Protein AF-A0A9X9A0H8-F1 (afdb_monomer)

Sequence (111 aa):
NGEGKGVLAVSDYQPVTGVKEVTTKISEKDAIQKSMAYVGEASEQNLWAPTDKEFGYIVEEGIARPVYKVVVHSNNPFGAWETFIDAENGKLIKKVDINRKAEGTGKVFLP

Nearest PDB structures (foldseek):
  7uql-assembly1_B  TM=3.895E-01  e=2.475E+00  Papaver somniferum
  3esi-assembly1_C  TM=3.432E-01  e=5.804E+00  Pectobacterium atrosepticum

Radius of gyration: 18.85 Å; Cα contacts (8 Å, |Δi|>4): 187; chains: 1; bounding box: 41×58×32 Å

Solvent-accessible surface area (backbone atoms only — not comparable to full-atom values): 6827 Å² total; per-residue (Å²): 139,81,84,76,80,80,78,84,85,78,75,90,76,73,67,75,78,45,69,58,86,68,96,56,67,60,53,73,68,55,50,50,54,47,45,28,47,73,72,57,59,41,46,83,90,38,42,82,48,81,70,49,76,46,81,48,68,48,75,55,97,30,32,30,36,51,23,36,42,34,37,44,29,26,62,49,63,69,45,35,34,42,28,31,25,34,32,60,81,58,46,82,75,46,77,44,54,74,69,61,69,79,81,75,82,69,79,80,80,79,130

Mean predicted aligned error: 9.95 Å

pLDDT: mean 82.76, std 15.75, range [42.09, 96.81]

Foldseek 3Di:
DDDDDDDDPDDPDDAQPEEDDAPDFDDPVLLQCLQCVVVPVADPVFFPDDKDWDWAWDADPNYTFTWIWIWTCGVVVHATKTWTARGRPRDTPDIDRPVDDPPDPDPPPDD

Organism: Bacillus cereus (NCBI:txid1396)

Structure (mmCIF, N/CA/C/O backbone):
data_AF-A0A9X9A0H8-F1
#
_entry.id   AF-A0A9X9A0H8-F1
#
loop_
_atom_site.group_PDB
_atom_site.id
_atom_site.type_symbol
_atom_site.label_atom_id
_atom_site.label_alt_id
_atom_site.label_comp_id
_atom_site.label_asym_id
_atom_site.label_entity_id
_atom_site.label_seq_id
_atom_site.pdbx_PDB_ins_code
_atom_site.Cartn_x
_atom_site.Cartn_y
_atom_site.Cartn_z
_atom_site.occupancy
_atom_site.B_iso_or_equiv
_atom_site.auth_seq_id
_atom_site.auth_comp_id
_atom_site.auth_asym_id
_atom_site.auth_atom_id
_atom_site.pdbx_PDB_model_num
ATOM 1 N N . ASN A 1 1 ? -27.471 -45.089 -2.574 1.00 44.88 1 ASN A N 1
ATOM 2 C CA . ASN A 1 1 ? -27.220 -44.202 -1.418 1.00 44.88 1 ASN A CA 1
ATOM 3 C C . ASN A 1 1 ? -25.794 -43.688 -1.493 1.00 44.88 1 ASN A C 1
ATOM 5 O O . ASN A 1 1 ? -24.891 -44.379 -1.049 1.00 44.88 1 ASN A O 1
ATOM 9 N N . GLY A 1 2 ? -25.579 -42.550 -2.153 1.00 48.03 2 GLY A N 1
ATOM 10 C CA . GLY A 1 2 ? -24.279 -41.878 -2.202 1.00 48.03 2 GLY A CA 1
ATOM 11 C C . GLY A 1 2 ? -24.406 -40.565 -1.449 1.00 48.03 2 GLY A C 1
ATOM 12 O O . GLY A 1 2 ? -24.932 -39.601 -1.995 1.00 48.03 2 GLY A O 1
ATOM 13 N N . GLU A 1 3 ? -24.026 -40.562 -0.177 1.00 54.91 3 GLU A N 1
ATOM 14 C CA . GLU A 1 3 ? -24.061 -39.368 0.664 1.00 54.91 3 GLU A CA 1
ATOM 15 C C . GLU A 1 3 ? -23.004 -38.378 0.162 1.00 54.91 3 GLU A C 1
ATOM 17 O O . GLU A 1 3 ? -21.798 -38.607 0.277 1.00 54.91 3 GLU A O 1
ATOM 22 N N . GLY A 1 4 ? -23.458 -37.287 -0.457 1.00 55.00 4 GLY A N 1
ATOM 23 C CA . GLY A 1 4 ? -22.596 -36.177 -0.836 1.00 55.00 4 GLY A CA 1
ATOM 24 C C . GLY A 1 4 ? -22.031 -35.531 0.424 1.00 55.00 4 GLY A C 1
ATOM 25 O O . GLY A 1 4 ? -22.775 -34.949 1.210 1.00 55.00 4 GLY A O 1
ATOM 26 N N . LYS A 1 5 ? -20.716 -35.644 0.631 1.00 57.12 5 LYS A N 1
ATOM 27 C CA . LYS A 1 5 ? -20.009 -34.951 1.713 1.00 57.12 5 LYS A CA 1
ATOM 28 C C . LYS A 1 5 ? -20.160 -33.444 1.499 1.00 57.12 5 LYS A C 1
ATOM 30 O O . LYS A 1 5 ? -19.554 -32.890 0.586 1.00 57.12 5 LYS A O 1
ATOM 35 N N . GLY A 1 6 ? -20.990 -32.798 2.315 1.00 55.84 6 GLY A N 1
ATOM 36 C CA . GLY A 1 6 ? -21.143 -31.348 2.307 1.00 55.84 6 GLY A CA 1
ATOM 37 C C . GLY A 1 6 ? -19.804 -30.685 2.617 1.00 55.84 6 GLY A C 1
ATOM 38 O O . GLY A 1 6 ? -19.239 -30.896 3.688 1.00 55.84 6 GLY A O 1
ATOM 39 N N . VAL A 1 7 ? -19.275 -29.918 1.668 1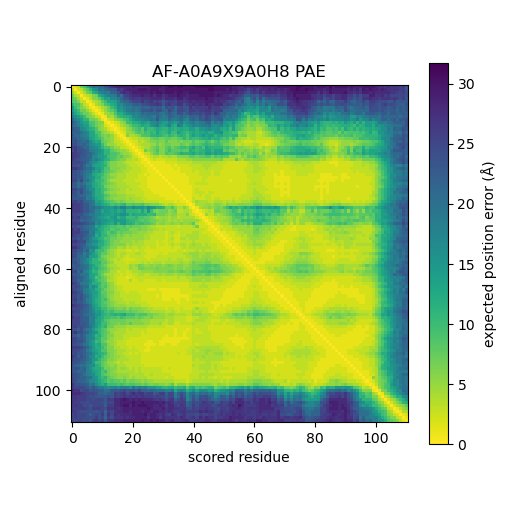.00 62.25 7 VAL A N 1
ATOM 40 C CA . VAL A 1 7 ? -18.081 -29.098 1.886 1.00 62.25 7 VAL A CA 1
ATOM 41 C C . VAL A 1 7 ? -18.525 -27.836 2.621 1.00 62.25 7 VAL A C 1
ATOM 43 O O . VAL A 1 7 ? -19.445 -27.151 2.173 1.00 62.25 7 VAL A O 1
ATOM 46 N N . LEU A 1 8 ? -17.900 -27.535 3.760 1.00 55.19 8 LEU A N 1
ATOM 47 C CA . LEU A 1 8 ? -18.157 -26.302 4.498 1.00 55.19 8 LEU A CA 1
ATOM 48 C C . LEU A 1 8 ? -17.600 -25.122 3.690 1.00 55.19 8 LEU A C 1
ATOM 50 O O . LEU A 1 8 ? -16.388 -24.931 3.618 1.00 55.19 8 LEU A O 1
ATOM 54 N N . ALA A 1 9 ? -18.486 -24.339 3.077 1.00 57.72 9 ALA A N 1
ATOM 55 C CA . ALA A 1 9 ? -18.128 -23.054 2.496 1.00 57.72 9 ALA A CA 1
ATOM 56 C C . ALA A 1 9 ? -17.958 -22.043 3.638 1.00 57.72 9 ALA A C 1
ATO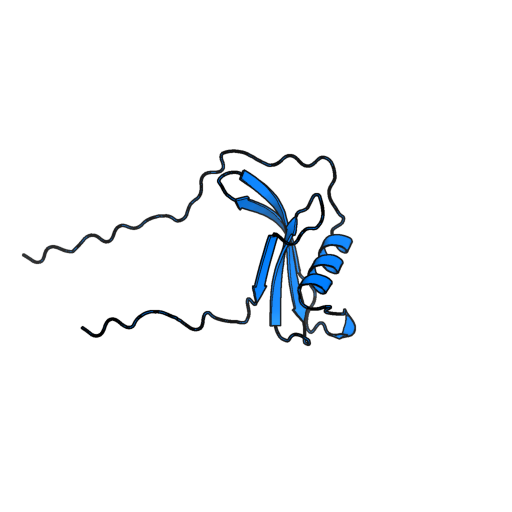M 58 O O . ALA A 1 9 ? -18.935 -21.511 4.163 1.00 57.72 9 ALA A O 1
ATOM 59 N N . VAL A 1 10 ? -16.717 -21.829 4.068 1.00 61.03 10 VAL A N 1
ATOM 60 C CA . VAL A 1 10 ? -16.372 -20.745 4.994 1.00 61.03 10 VAL A CA 1
ATOM 61 C C . VAL A 1 10 ? -16.144 -19.459 4.201 1.00 61.03 10 VAL A C 1
ATOM 63 O O . VAL A 1 10 ? -15.564 -19.486 3.119 1.00 61.03 10 VAL A O 1
ATOM 66 N N . SER A 1 11 ? -16.643 -18.338 4.719 1.00 62.72 11 SER A N 1
ATOM 67 C CA . SER A 1 11 ? -16.360 -17.009 4.176 1.00 62.72 11 SER A CA 1
ATOM 68 C C . SER A 1 11 ? -15.172 -16.419 4.928 1.00 62.72 11 SER A C 1
ATOM 70 O O . SER A 1 11 ? -15.203 -16.364 6.154 1.00 62.72 11 SER A O 1
ATOM 72 N N . ASP A 1 12 ? -14.173 -15.914 4.205 1.00 66.19 12 ASP A N 1
ATOM 73 C CA . ASP A 1 12 ? -13.032 -15.181 4.781 1.00 66.19 12 ASP A CA 1
ATOM 74 C C . ASP A 1 12 ? -13.407 -13.754 5.234 1.00 66.19 12 ASP A C 1
ATOM 76 O O . ASP A 1 12 ? -12.542 -12.908 5.470 1.00 66.19 12 ASP A O 1
ATOM 80 N N . TYR A 1 13 ? -14.705 -13.447 5.326 1.00 70.56 13 TYR A N 1
ATOM 81 C CA . TYR A 1 13 ? -15.182 -12.146 5.760 1.00 70.56 13 TYR A CA 1
ATOM 82 C C . TYR A 1 13 ? -14.778 -11.878 7.213 1.00 70.56 13 TYR A C 1
ATOM 84 O O . TYR A 1 13 ? -15.226 -12.555 8.139 1.00 70.56 13 TYR A O 1
ATOM 92 N N . GLN A 1 14 ? -13.967 -10.841 7.412 1.00 70.31 14 GLN A N 1
ATOM 93 C CA . GLN A 1 14 ? -13.663 -10.314 8.735 1.00 70.31 14 GLN A CA 1
ATOM 94 C C . GLN A 1 14 ? -14.621 -9.160 9.056 1.00 70.31 14 GLN A C 1
ATOM 96 O O . GLN A 1 14 ? -14.581 -8.136 8.366 1.00 70.31 14 GLN A O 1
ATOM 101 N N . PRO A 1 15 ? -15.485 -9.288 10.082 1.00 77.81 15 PRO A N 1
ATOM 102 C CA . PRO A 1 15 ? -16.351 -8.193 10.491 1.00 77.81 15 PRO A CA 1
ATOM 103 C C . PRO A 1 15 ? -15.510 -7.024 11.008 1.00 77.81 15 PRO A C 1
ATOM 105 O O . PRO A 1 15 ? -14.576 -7.208 11.789 1.00 77.81 15 PRO A O 1
ATOM 108 N N . VAL A 1 16 ? -15.864 -5.811 10.587 1.00 80.62 16 VAL A N 1
ATOM 109 C CA . VAL A 1 16 ? -15.242 -4.585 11.095 1.00 80.62 16 VAL A CA 1
ATOM 110 C C . VAL A 1 16 ? -15.849 -4.265 12.457 1.00 80.62 16 VAL A C 1
ATOM 112 O O . VAL A 1 16 ? -17.041 -3.987 12.565 1.00 80.62 16 VAL A O 1
ATOM 115 N N . THR A 1 17 ? -15.026 -4.312 13.498 1.00 85.69 17 THR A N 1
ATOM 116 C CA . THR A 1 17 ? -15.384 -3.983 14.883 1.00 85.69 17 THR A CA 1
ATOM 117 C C . THR A 1 17 ? -15.029 -2.541 15.247 1.00 85.69 17 THR A C 1
ATOM 119 O O . THR A 1 17 ? -15.556 -2.014 16.225 1.00 85.69 17 THR A O 1
ATOM 122 N N . GLY A 1 18 ? -14.188 -1.874 14.450 1.00 84.69 18 GLY A N 1
ATOM 123 C CA . GLY A 1 18 ? -13.857 -0.462 14.626 1.00 84.69 18 GLY A CA 1
ATOM 124 C C . GLY A 1 18 ? -13.074 0.127 13.455 1.00 84.69 18 GLY A C 1
ATOM 125 O O . GLY A 1 18 ? -12.562 -0.593 12.601 1.00 84.69 18 GLY A O 1
ATOM 126 N N . VAL A 1 19 ? -12.965 1.455 13.420 1.00 86.62 19 VAL A N 1
ATOM 127 C CA . VAL A 1 19 ? -12.159 2.195 12.440 1.00 86.62 19 VAL A CA 1
ATOM 128 C C . VAL A 1 19 ? -11.066 2.942 13.192 1.00 86.62 19 VAL A C 1
ATOM 130 O O . VAL A 1 19 ? -11.345 3.618 14.179 1.00 86.62 19 VAL A O 1
ATOM 133 N N . LYS A 1 20 ? -9.818 2.825 12.734 1.00 88.44 20 LYS A N 1
ATOM 134 C CA . LYS A 1 20 ? -8.715 3.625 13.268 1.00 88.44 20 LYS A CA 1
ATOM 135 C C . LYS A 1 20 ? -8.909 5.076 12.827 1.00 88.44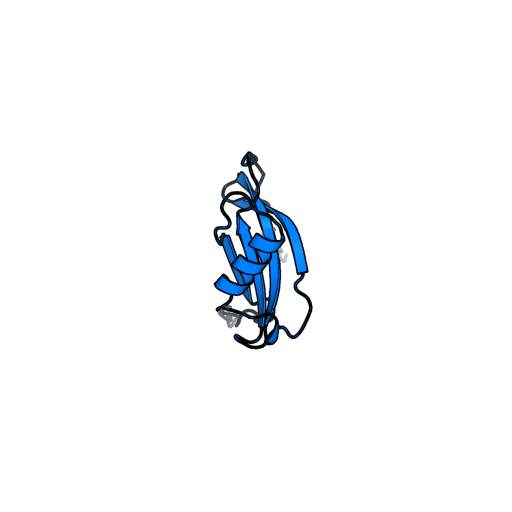 20 LYS A C 1
ATOM 137 O O . LYS A 1 20 ? -8.815 5.380 11.636 1.00 88.44 20 LYS A O 1
ATOM 142 N N . GLU A 1 21 ? -9.161 5.961 13.785 1.00 85.88 21 GLU A N 1
ATOM 143 C CA . GLU A 1 21 ? -9.185 7.401 13.539 1.00 85.88 21 GLU A CA 1
ATOM 144 C C . GLU A 1 21 ? -7.775 7.913 13.224 1.00 85.88 21 GLU A C 1
ATOM 146 O O . GLU A 1 21 ? -6.791 7.480 13.823 1.00 85.88 21 GLU A O 1
ATOM 151 N N . VAL A 1 22 ? -7.681 8.834 12.267 1.00 84.25 22 VAL A N 1
ATOM 152 C CA . VAL A 1 22 ? -6.435 9.509 11.885 1.00 84.25 22 VAL A CA 1
ATOM 153 C C . VAL A 1 22 ? -6.694 11.003 11.789 1.00 84.25 22 VAL A C 1
ATOM 155 O O . VAL A 1 22 ? -7.584 11.444 11.062 1.00 84.25 22 VAL A O 1
ATOM 158 N N . THR A 1 23 ? -5.920 11.779 12.541 1.00 81.00 23 THR A N 1
ATOM 159 C CA . THR A 1 23 ? -6.030 13.244 12.607 1.00 81.00 23 THR A CA 1
ATOM 160 C C . THR A 1 23 ? -5.295 13.923 11.459 1.00 81.00 23 THR A C 1
ATOM 162 O O . THR A 1 23 ? -5.731 14.963 10.969 1.00 81.00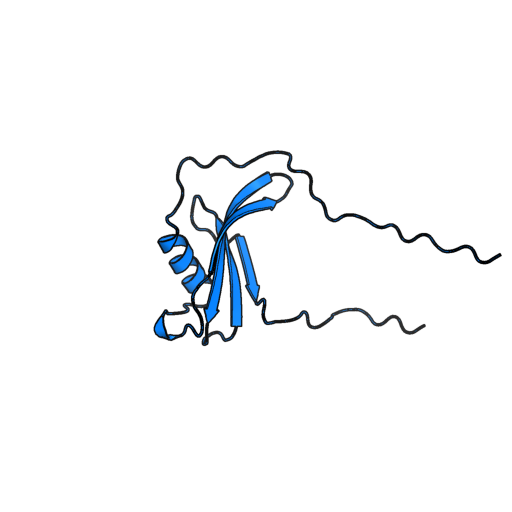 23 THR A O 1
ATOM 165 N N . THR A 1 24 ? -4.207 13.315 10.990 1.00 89.12 24 THR A N 1
ATOM 166 C CA . THR A 1 24 ? -3.421 13.768 9.845 1.00 89.12 24 THR A CA 1
ATOM 167 C C . THR A 1 24 ? -3.179 12.613 8.884 1.00 89.12 24 THR A C 1
ATOM 169 O O . THR A 1 24 ? -3.063 11.455 9.283 1.00 89.12 24 THR A O 1
ATOM 172 N N . LYS A 1 25 ? -3.137 12.936 7.589 1.00 92.62 25 LYS A N 1
ATOM 173 C CA . LYS A 1 25 ? -2.811 11.984 6.528 1.00 92.62 25 LYS A CA 1
ATOM 174 C C . LYS A 1 25 ? -1.609 12.491 5.747 1.00 92.62 25 LYS A C 1
ATOM 176 O O . LYS A 1 25 ? -1.512 13.691 5.488 1.00 92.62 25 LYS A O 1
ATOM 181 N N . ILE A 1 26 ? -0.718 11.583 5.364 1.00 94.69 26 ILE A N 1
ATOM 182 C CA . ILE A 1 26 ? 0.349 11.885 4.408 1.00 94.69 26 ILE A CA 1
ATOM 183 C C . ILE A 1 26 ? -0.257 12.235 3.046 1.00 94.69 26 ILE A C 1
ATOM 185 O O . ILE A 1 26 ? -1.375 11.819 2.732 1.00 94.69 26 ILE A O 1
ATOM 189 N N . SER A 1 27 ? 0.472 12.982 2.218 1.00 95.31 27 SER A N 1
ATOM 190 C CA . SER A 1 27 ? -0.016 13.275 0.872 1.00 95.31 27 SER A CA 1
ATOM 191 C C . SER A 1 27 ? 0.048 12.035 -0.026 1.00 95.31 27 SER A C 1
ATOM 193 O O . SER A 1 27 ? 0.861 11.130 0.174 1.00 95.31 27 SER A O 1
ATOM 195 N N . GLU A 1 28 ? -0.768 12.015 -1.080 1.00 93.62 28 GLU A N 1
ATOM 196 C CA . GLU A 1 28 ? -0.704 10.969 -2.109 1.00 93.62 28 GLU A CA 1
ATOM 197 C C . GLU A 1 28 ? 0.685 10.886 -2.754 1.00 93.62 28 GLU A C 1
ATOM 199 O O . GLU A 1 28 ? 1.176 9.799 -3.051 1.00 93.62 28 GLU A O 1
ATOM 204 N N . LYS A 1 29 ? 1.346 12.035 -2.936 1.00 94.25 29 LYS A N 1
ATOM 205 C CA . LYS A 1 29 ? 2.703 12.103 -3.481 1.00 94.25 29 LYS A CA 1
ATOM 206 C C . LYS A 1 29 ? 3.709 11.429 -2.548 1.00 94.25 29 LYS A C 1
ATOM 208 O O . LYS A 1 29 ? 4.546 10.660 -3.020 1.00 94.25 29 LYS A O 1
ATOM 213 N N . ASP A 1 30 ? 3.593 11.664 -1.242 1.00 95.38 30 ASP A N 1
ATOM 214 C CA . ASP A 1 30 ? 4.447 11.010 -0.246 1.00 95.38 30 ASP A CA 1
ATOM 215 C C . ASP A 1 30 ? 4.198 9.500 -0.220 1.00 95.38 30 ASP A C 1
ATOM 217 O O . ASP A 1 30 ? 5.144 8.718 -0.127 1.00 95.38 30 ASP A O 1
ATOM 221 N N . ALA A 1 31 ? 2.936 9.074 -0.347 1.00 95.62 31 ALA A N 1
ATOM 222 C CA . ALA A 1 31 ? 2.579 7.661 -0.422 1.00 95.62 31 ALA A CA 1
ATOM 223 C C . ALA A 1 31 ? 3.211 6.978 -1.647 1.00 95.62 31 ALA A C 1
ATOM 225 O O . ALA A 1 31 ? 3.770 5.888 -1.514 1.00 95.62 31 ALA A O 1
ATOM 226 N N . ILE A 1 32 ? 3.194 7.627 -2.817 1.00 94.44 32 ILE A N 1
ATOM 227 C CA . ILE A 1 32 ? 3.855 7.126 -4.033 1.00 94.44 32 ILE A CA 1
ATOM 228 C C . ILE A 1 32 ? 5.369 7.023 -3.826 1.00 94.44 32 ILE A C 1
ATOM 230 O O . ILE A 1 32 ? 5.942 5.961 -4.071 1.00 94.44 32 ILE A O 1
ATOM 234 N N . GLN A 1 33 ? 6.015 8.083 -3.329 1.00 94.31 33 GLN A N 1
ATOM 235 C CA . GLN A 1 33 ? 7.465 8.081 -3.093 1.00 94.31 33 GLN A CA 1
ATOM 236 C C . GLN A 1 33 ? 7.885 6.978 -2.116 1.00 94.31 33 GLN A C 1
ATOM 238 O O . GLN A 1 33 ? 8.835 6.239 -2.378 1.00 94.31 33 GLN A O 1
ATOM 243 N N . LYS A 1 34 ? 7.143 6.816 -1.016 1.00 95.38 34 LYS A N 1
ATOM 244 C CA . LYS A 1 34 ? 7.363 5.730 -0.053 1.00 95.38 34 LYS A CA 1
ATOM 245 C C . LYS A 1 34 ? 7.177 4.359 -0.697 1.00 95.38 34 LYS A C 1
ATOM 247 O O . LYS A 1 34 ? 8.004 3.478 -0.486 1.00 95.38 34 LYS A O 1
ATOM 252 N N . SER A 1 35 ? 6.135 4.183 -1.506 1.00 94.00 35 SER A N 1
ATOM 253 C CA . SER A 1 35 ? 5.876 2.926 -2.221 1.00 94.00 35 SER A CA 1
ATOM 254 C C . SER A 1 35 ? 7.038 2.559 -3.143 1.00 94.00 35 SER A C 1
ATOM 256 O O . SER A 1 35 ? 7.557 1.449 -3.064 1.00 94.00 35 SER A O 1
ATOM 258 N N . MET A 1 36 ? 7.520 3.511 -3.944 1.00 93.19 36 MET A N 1
ATOM 259 C CA . MET A 1 36 ? 8.678 3.324 -4.823 1.00 93.19 36 MET A CA 1
ATOM 260 C C . MET A 1 36 ? 9.948 2.943 -4.043 1.00 93.19 36 MET A C 1
ATOM 262 O O . MET A 1 36 ? 10.654 2.012 -4.440 1.00 93.19 36 MET A O 1
ATOM 266 N N . ALA A 1 37 ? 10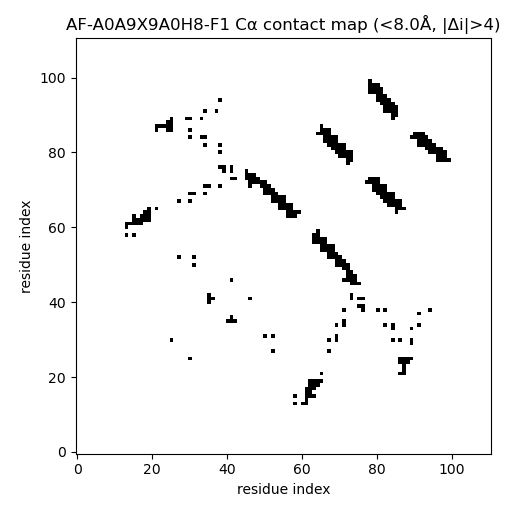.190 3.578 -2.890 1.00 93.38 37 ALA A N 1
ATOM 267 C CA . ALA A 1 37 ? 11.292 3.219 -1.998 1.00 93.38 37 ALA A CA 1
ATOM 268 C C . ALA A 1 37 ? 11.162 1.77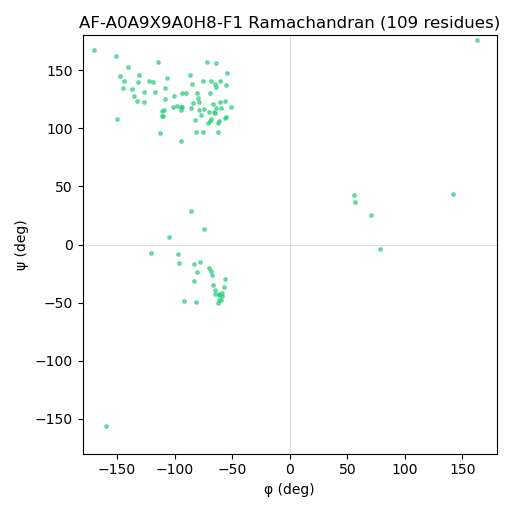5 -1.469 1.00 93.38 37 ALA A C 1
ATOM 270 O O . ALA A 1 37 ? 12.103 0.990 -1.580 1.00 93.38 37 ALA A O 1
ATOM 271 N N . TYR A 1 38 ? 9.982 1.384 -0.973 1.00 93.31 38 TYR A N 1
ATOM 272 C CA . TYR A 1 38 ? 9.728 0.040 -0.429 1.00 93.31 38 TYR A CA 1
ATOM 273 C C . TYR A 1 38 ? 9.757 -1.086 -1.474 1.00 93.31 38 TYR A C 1
ATOM 275 O O . TYR A 1 38 ? 10.021 -2.251 -1.143 1.00 93.31 38 TYR A O 1
ATOM 283 N N . VAL A 1 39 ? 9.469 -0.781 -2.739 1.00 89.62 39 VAL A N 1
ATOM 284 C CA . VAL A 1 39 ? 9.535 -1.759 -3.833 1.00 89.62 39 VAL A CA 1
ATOM 285 C C . VAL A 1 39 ? 10.972 -2.214 -4.089 1.00 89.62 39 VAL A C 1
ATOM 287 O O . VAL A 1 39 ? 11.190 -3.405 -4.319 1.00 89.62 39 VAL A O 1
ATOM 290 N N . GLY A 1 40 ? 11.937 -1.317 -3.915 1.00 85.88 40 GLY A N 1
ATOM 291 C CA . GLY A 1 40 ? 13.362 -1.569 -4.122 1.00 85.88 40 GLY A CA 1
ATOM 292 C C . GLY A 1 40 ? 14.033 -0.362 -4.758 1.00 85.88 40 GLY A C 1
ATOM 293 O O . GLY A 1 40 ? 14.767 -0.530 -5.723 1.00 85.88 40 GLY A O 1
ATOM 294 N N . GLU A 1 41 ? 13.698 0.839 -4.272 1.00 79.31 41 GLU A N 1
ATOM 295 C CA . GLU A 1 41 ? 14.159 2.113 -4.843 1.00 79.31 41 GLU A CA 1
ATOM 296 C C . GLU A 1 41 ? 13.826 2.265 -6.336 1.00 79.31 41 GLU A C 1
ATOM 298 O O . GLU A 1 41 ? 14.628 2.748 -7.137 1.00 79.31 41 GLU A O 1
ATOM 303 N N . ALA A 1 42 ? 12.608 1.865 -6.717 1.00 80.69 42 ALA A N 1
ATOM 304 C CA . ALA A 1 42 ? 12.107 2.145 -8.055 1.00 80.69 42 ALA A CA 1
ATOM 305 C C . ALA A 1 42 ? 12.188 3.660 -8.313 1.00 80.69 42 ALA A C 1
ATOM 307 O O . ALA A 1 42 ? 11.864 4.468 -7.445 1.00 80.69 42 ALA A O 1
ATOM 308 N N . SER A 1 43 ? 12.621 4.052 -9.506 1.00 81.44 43 SER A N 1
ATOM 309 C CA . SER A 1 43 ? 12.697 5.451 -9.925 1.00 81.44 43 SER A CA 1
ATOM 310 C C . SER A 1 43 ? 11.724 5.695 -11.069 1.00 81.44 43 SER A C 1
ATOM 312 O O . SER A 1 43 ? 11.375 4.763 -11.791 1.00 81.44 43 SER A O 1
ATOM 314 N N . GLU A 1 44 ? 11.304 6.947 -11.269 1.00 81.69 44 GLU A N 1
ATOM 315 C CA . GLU A 1 44 ? 10.397 7.310 -12.371 1.00 81.69 44 GLU A CA 1
ATOM 316 C C . GLU A 1 44 ? 10.957 6.897 -13.742 1.00 81.69 44 GLU A C 1
ATOM 318 O O . GLU A 1 44 ? 10.208 6.535 -14.641 1.00 81.69 44 GLU A O 1
ATOM 323 N N . GLN A 1 45 ? 12.286 6.873 -13.874 1.00 84.06 45 GLN A N 1
ATOM 324 C CA . GLN A 1 45 ? 13.004 6.460 -15.084 1.00 84.06 45 GLN A CA 1
ATOM 325 C C . GLN A 1 45 ? 12.869 4.960 -15.381 1.00 84.06 45 GLN A C 1
ATOM 327 O O . GLN A 1 45 ? 13.045 4.539 -16.521 1.00 84.06 45 GLN A O 1
ATOM 332 N N . ASN A 1 46 ? 12.563 4.159 -14.360 1.00 86.19 46 ASN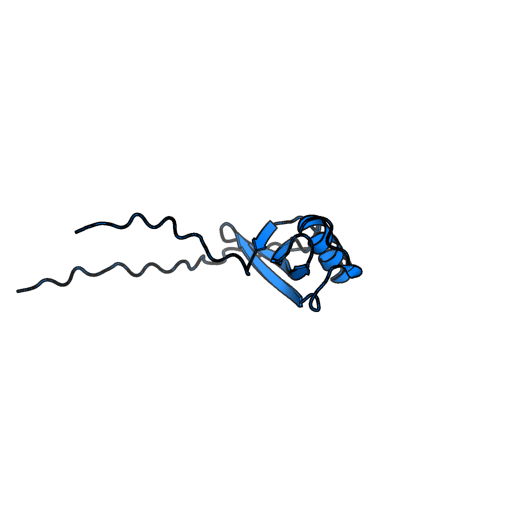 A N 1
ATOM 333 C CA . ASN A 1 46 ? 12.457 2.708 -14.451 1.00 86.19 46 ASN A CA 1
ATOM 334 C C . ASN A 1 46 ? 11.000 2.228 -14.450 1.00 86.19 46 ASN A C 1
ATOM 336 O O . ASN A 1 46 ? 10.774 1.020 -14.403 1.00 86.19 46 ASN A O 1
ATOM 340 N N . LEU A 1 47 ? 10.017 3.132 -14.508 1.00 91.19 47 LEU A N 1
ATOM 341 C CA . LEU A 1 47 ? 8.609 2.754 -14.586 1.00 91.19 47 LEU A CA 1
ATOM 342 C C . LEU A 1 47 ? 8.222 2.389 -16.024 1.00 91.19 47 LEU A C 1
ATOM 344 O O . LEU A 1 47 ? 8.493 3.146 -16.954 1.00 91.19 47 LEU A O 1
ATOM 348 N N . TRP A 1 48 ? 7.573 1.240 -16.218 1.00 90.62 48 TRP A N 1
ATOM 349 C CA . TRP A 1 48 ? 7.056 0.820 -17.534 1.00 90.62 48 TRP A CA 1
ATOM 350 C C . TRP A 1 48 ? 5.570 1.138 -17.735 1.00 90.62 48 TRP A C 1
ATOM 352 O O . TRP A 1 48 ? 5.057 0.997 -18.843 1.00 90.62 48 TRP A O 1
ATOM 362 N N . ALA A 1 49 ? 4.881 1.590 -16.687 1.00 91.06 49 ALA A N 1
ATOM 363 C CA . ALA A 1 49 ? 3.522 2.111 -16.753 1.00 91.06 49 ALA A CA 1
ATOM 364 C C . ALA A 1 49 ? 3.295 3.160 -15.649 1.00 91.06 49 ALA A C 1
ATOM 366 O O . ALA A 1 49 ? 4.065 3.206 -14.683 1.00 91.06 49 ALA A O 1
ATOM 367 N N . PRO A 1 50 ? 2.254 4.005 -15.770 1.00 90.75 50 PRO A N 1
ATOM 368 C CA . PRO A 1 50 ? 1.866 4.924 -14.707 1.00 90.75 50 PRO A CA 1
ATOM 369 C C . PRO A 1 50 ? 1.626 4.203 -13.374 1.00 90.75 50 PRO A C 1
ATOM 371 O O . PRO A 1 50 ? 1.180 3.056 -13.338 1.00 90.75 50 PRO A O 1
ATOM 374 N N . THR A 1 51 ? 1.927 4.892 -12.276 1.00 91.25 51 THR A N 1
ATOM 375 C CA . THR A 1 51 ? 1.625 4.413 -10.923 1.00 91.25 51 THR A CA 1
ATOM 376 C C . THR A 1 51 ? 0.150 4.644 -10.614 1.00 91.25 51 THR A C 1
ATOM 378 O O . THR A 1 51 ? -0.305 5.793 -10.617 1.00 91.25 51 THR A O 1
ATOM 381 N N . ASP A 1 52 ? -0.573 3.577 -10.280 1.00 92.44 52 ASP A N 1
ATOM 382 C CA . ASP A 1 52 ? -1.955 3.676 -9.807 1.00 92.44 52 ASP A CA 1
ATOM 383 C C . ASP A 1 52 ? -1.993 3.896 -8.298 1.00 92.44 52 ASP A C 1
ATOM 385 O O . ASP A 1 52 ? -1.147 3.392 -7.553 1.00 92.44 52 ASP A O 1
ATOM 389 N N . LYS A 1 53 ? -2.988 4.656 -7.837 1.00 93.31 53 LYS A N 1
ATOM 390 C CA . LYS A 1 53 ? -3.166 4.967 -6.420 1.00 93.31 53 LYS A CA 1
ATOM 391 C C . LYS A 1 53 ? -4.635 5.031 -6.038 1.00 93.31 53 LYS A C 1
ATOM 393 O O . LYS A 1 53 ? -5.446 5.595 -6.769 1.00 93.31 53 LYS A O 1
ATOM 398 N N . GLU A 1 54 ? -4.944 4.514 -4.860 1.00 94.88 54 GLU A N 1
ATOM 399 C CA . GLU A 1 54 ? -6.283 4.516 -4.285 1.00 94.88 54 GLU A CA 1
ATOM 400 C C . GLU A 1 54 ? -6.197 4.696 -2.766 1.00 94.88 54 GLU A C 1
ATOM 402 O O . GLU A 1 54 ? -5.374 4.070 -2.096 1.00 94.88 54 GLU A O 1
ATOM 407 N N . PHE A 1 55 ? -7.039 5.566 -2.209 1.00 93.56 55 PHE A N 1
ATOM 408 C CA . PHE A 1 55 ? -7.222 5.665 -0.763 1.00 93.56 55 PHE A CA 1
ATOM 409 C C . PHE A 1 55 ? -8.344 4.722 -0.334 1.00 93.56 55 PHE A C 1
ATOM 411 O O . PHE A 1 55 ? -9.441 4.767 -0.887 1.00 93.56 55 PHE A O 1
ATOM 418 N N . GLY A 1 56 ? -8.091 3.912 0.687 1.00 92.50 56 GLY A N 1
ATOM 419 C CA . GLY A 1 56 ? -9.070 2.962 1.190 1.00 92.50 56 GLY A CA 1
ATOM 420 C C . GLY A 1 56 ? -8.764 2.515 2.609 1.00 92.50 56 GLY A C 1
ATOM 421 O O . GLY A 1 56 ? -8.097 3.210 3.379 1.00 92.50 56 GLY A O 1
ATOM 422 N N . TYR A 1 57 ? -9.269 1.335 2.952 1.00 91.56 57 TYR A N 1
ATOM 423 C CA . TYR A 1 57 ? -9.101 0.738 4.267 1.00 91.56 57 TYR A CA 1
ATOM 424 C C . TYR A 1 57 ? -8.649 -0.710 4.129 1.00 91.56 57 TYR A C 1
ATOM 426 O O . TYR A 1 57 ? -9.151 -1.442 3.277 1.00 91.56 57 TYR A O 1
ATOM 434 N N . ILE A 1 58 ? -7.731 -1.124 4.996 1.00 90.25 58 ILE A N 1
ATOM 435 C CA . ILE A 1 58 ? -7.412 -2.534 5.218 1.00 90.25 58 ILE A CA 1
ATOM 436 C C . ILE A 1 58 ? -7.954 -2.942 6.583 1.00 90.25 58 ILE A C 1
ATOM 438 O O . ILE A 1 58 ? -7.812 -2.200 7.553 1.00 90.25 58 ILE A O 1
ATOM 442 N N . VAL A 1 59 ? -8.613 -4.094 6.656 1.00 88.75 59 VAL A N 1
ATOM 443 C CA . VAL A 1 59 ? -9.115 -4.636 7.921 1.00 88.75 59 VAL A CA 1
ATOM 444 C C . VAL A 1 59 ? -8.061 -5.585 8.469 1.00 88.75 59 VAL A C 1
ATOM 446 O O . VAL A 1 59 ? -7.733 -6.580 7.828 1.00 88.75 59 VAL A O 1
ATOM 449 N N . GLU A 1 60 ? -7.529 -5.262 9.643 1.00 83.56 60 GLU A N 1
ATOM 450 C CA . GLU A 1 60 ? -6.620 -6.128 10.394 1.00 83.56 60 GLU A CA 1
ATOM 451 C C . GLU A 1 60 ? -7.174 -6.289 11.807 1.00 83.56 60 GLU A C 1
ATOM 453 O O . GLU A 1 60 ? -7.400 -5.297 12.502 1.00 83.56 60 GLU A O 1
ATOM 458 N N . GLU A 1 61 ? -7.422 -7.535 12.221 1.00 83.81 61 GLU A N 1
ATOM 459 C CA . GLU A 1 61 ? -7.943 -7.865 13.559 1.00 83.81 61 GLU A CA 1
ATOM 460 C C . GLU A 1 61 ? -9.276 -7.153 13.880 1.00 83.81 61 GLU A C 1
ATOM 462 O O . GLU A 1 61 ? -9.529 -6.721 15.002 1.00 83.81 61 GLU A O 1
ATOM 467 N N . GLY A 1 62 ? -10.135 -6.997 12.865 1.00 84.69 62 GLY A N 1
ATOM 468 C CA . GLY A 1 62 ? -11.419 -6.294 12.973 1.00 84.69 62 GLY A CA 1
ATOM 469 C C . GLY A 1 62 ? -11.314 -4.764 12.953 1.00 84.69 62 GLY A C 1
ATOM 470 O O . GLY A 1 62 ? -12.337 -4.084 12.901 1.00 84.69 62 GLY A O 1
ATOM 471 N N . ILE A 1 63 ? -10.107 -4.196 12.921 1.00 87.94 63 ILE A N 1
ATOM 472 C CA . ILE A 1 63 ? -9.899 -2.748 12.867 1.00 87.94 63 ILE A CA 1
ATOM 473 C C . ILE A 1 63 ? -9.635 -2.324 11.422 1.00 87.94 63 ILE A C 1
ATOM 475 O O . ILE A 1 63 ? -8.645 -2.731 10.813 1.00 87.94 63 ILE A O 1
ATOM 479 N N . ALA A 1 64 ? -10.492 -1.460 10.879 1.00 90.94 64 ALA A N 1
ATOM 480 C CA . ALA A 1 64 ? -10.278 -0.835 9.581 1.00 90.94 64 ALA A CA 1
ATOM 481 C C . ALA A 1 64 ? -9.243 0.291 9.705 1.00 90.94 64 ALA A C 1
ATOM 483 O O . ALA A 1 64 ? -9.491 1.328 10.326 1.00 90.94 64 ALA A O 1
ATOM 484 N N . ARG A 1 65 ? -8.071 0.092 9.108 1.00 92.00 65 ARG A N 1
ATOM 485 C CA . ARG A 1 65 ? -6.965 1.051 9.088 1.00 92.00 65 ARG A CA 1
ATOM 486 C C . ARG A 1 65 ? -6.942 1.790 7.748 1.00 92.00 65 ARG A C 1
ATOM 488 O O . ARG A 1 65 ? -6.952 1.127 6.710 1.00 92.00 65 ARG A O 1
ATOM 495 N N . PRO A 1 66 ? -6.909 3.132 7.740 1.00 94.19 66 PRO A N 1
ATOM 496 C CA . PRO A 1 66 ? -6.833 3.906 6.508 1.00 94.19 66 PRO A CA 1
ATOM 497 C C . PRO A 1 66 ? -5.462 3.728 5.850 1.00 94.19 66 PRO A C 1
ATOM 499 O O . PRO A 1 66 ? -4.423 3.889 6.496 1.00 94.19 66 PRO A O 1
ATOM 502 N N . VAL A 1 67 ? -5.462 3.414 4.558 1.00 96.38 67 VAL A N 1
ATOM 503 C CA . VAL A 1 67 ? -4.252 3.117 3.785 1.00 96.38 67 VAL A CA 1
ATOM 504 C C . VAL A 1 67 ? -4.323 3.713 2.385 1.00 96.38 67 VAL A C 1
ATOM 506 O O . VAL A 1 67 ? -5.399 3.862 1.807 1.00 96.38 67 VAL A O 1
ATOM 509 N N . TYR A 1 68 ? -3.156 4.005 1.821 1.00 96.81 68 TYR A N 1
ATOM 510 C CA . TYR A 1 68 ? -2.978 4.207 0.391 1.00 96.81 68 TYR A CA 1
ATOM 511 C C . TYR A 1 68 ? -2.539 2.893 -0.244 1.00 96.81 68 TYR A C 1
ATOM 513 O O . TYR A 1 68 ? -1.476 2.362 0.083 1.00 96.81 68 TYR A O 1
ATOM 521 N N . LYS A 1 69 ? -3.355 2.376 -1.156 1.00 96.56 69 LYS A N 1
ATOM 522 C CA . LYS A 1 69 ? -2.976 1.307 -2.072 1.00 96.56 69 LYS A CA 1
ATOM 523 C C . LYS A 1 69 ? -2.277 1.945 -3.267 1.00 96.56 69 LYS A C 1
ATOM 525 O O . LYS A 1 69 ? -2.857 2.798 -3.932 1.00 96.56 69 LYS A O 1
ATOM 530 N N . VAL A 1 70 ? -1.042 1.542 -3.531 1.00 96.56 70 VAL A N 1
ATOM 531 C CA . VAL A 1 70 ? -0.231 2.050 -4.642 1.00 96.56 70 VAL A CA 1
ATOM 532 C C . VAL A 1 70 ? 0.272 0.871 -5.459 1.00 96.56 70 VAL A C 1
ATOM 534 O O . VAL A 1 70 ? 0.800 -0.081 -4.886 1.00 96.56 70 VAL A O 1
ATOM 537 N N . VAL A 1 71 ? 0.112 0.928 -6.780 1.00 96.25 71 VAL A N 1
ATOM 538 C CA . VAL A 1 71 ? 0.633 -0.084 -7.706 1.00 96.25 71 VAL A CA 1
ATOM 539 C C . VAL A 1 71 ? 1.772 0.526 -8.510 1.00 96.25 71 VAL A C 1
ATOM 541 O O . VAL A 1 71 ? 1.558 1.412 -9.336 1.00 96.25 71 VAL A O 1
ATOM 544 N N . VAL A 1 72 ? 2.992 0.059 -8.247 1.00 95.00 72 VAL A N 1
ATOM 545 C CA . VAL A 1 72 ? 4.211 0.519 -8.920 1.00 95.00 72 VAL A CA 1
ATOM 546 C C . VAL A 1 72 ? 4.620 -0.491 -9.985 1.00 95.00 72 VAL A C 1
ATOM 548 O O . VAL A 1 72 ? 4.965 -1.633 -9.683 1.00 95.00 72 VAL A O 1
ATOM 551 N N . HIS A 1 73 ? 4.634 -0.045 -11.234 1.00 94.81 73 HIS A N 1
ATOM 552 C CA . HIS A 1 73 ? 5.037 -0.828 -12.397 1.00 94.81 73 HIS A CA 1
ATOM 553 C C . HIS A 1 73 ? 6.520 -0.580 -12.706 1.00 94.81 73 HIS A C 1
ATOM 555 O O . HIS A 1 73 ? 6.844 0.344 -13.448 1.00 94.81 73 HIS A O 1
ATOM 561 N N . SER A 1 74 ? 7.428 -1.365 -12.114 1.00 92.38 74 SER A N 1
ATOM 562 C CA . SER A 1 74 ? 8.883 -1.142 -12.211 1.00 92.38 74 SER A CA 1
ATOM 563 C C . SER A 1 74 ? 9.584 -2.153 -13.120 1.00 92.38 74 SER A C 1
ATOM 565 O O . SER A 1 74 ? 9.227 -3.330 -13.139 1.00 92.38 74 SER A O 1
ATOM 567 N N . ASN A 1 75 ? 10.598 -1.698 -13.864 1.00 89.44 75 ASN A N 1
ATOM 568 C CA . ASN A 1 75 ? 11.548 -2.528 -14.614 1.00 89.44 75 ASN A CA 1
ATOM 569 C C . ASN A 1 75 ? 12.695 -3.034 -13.729 1.00 89.44 75 ASN A C 1
ATOM 571 O O . ASN A 1 75 ? 13.393 -3.973 -14.106 1.00 89.44 75 ASN A O 1
ATOM 575 N N . ASN A 1 76 ? 12.903 -2.420 -12.561 1.00 85.75 76 ASN A N 1
ATOM 576 C CA . ASN A 1 76 ? 13.933 -2.812 -11.609 1.00 85.75 76 ASN A CA 1
ATOM 577 C C . ASN A 1 76 ? 13.491 -2.485 -10.163 1.00 85.75 76 ASN A C 1
ATOM 579 O O . ASN A 1 76 ? 13.419 -1.304 -9.814 1.00 85.75 76 ASN A O 1
ATOM 583 N N . PRO A 1 77 ? 13.157 -3.485 -9.326 1.00 87.88 77 PRO A N 1
ATOM 584 C CA . PRO A 1 77 ? 12.961 -4.887 -9.694 1.00 87.88 77 PRO A CA 1
ATOM 585 C C . PRO A 1 77 ? 11.762 -5.050 -10.642 1.00 87.88 77 PRO A C 1
ATOM 587 O O . PRO A 1 77 ? 10.721 -4.421 -10.440 1.00 87.88 77 PRO A O 1
ATOM 590 N N . PHE A 1 78 ? 11.912 -5.893 -11.670 1.00 89.06 78 PHE A N 1
ATOM 591 C CA . PHE A 1 78 ? 10.857 -6.128 -12.657 1.00 89.06 78 PHE A CA 1
ATOM 592 C C . PHE A 1 78 ? 9.603 -6.700 -11.992 1.00 89.06 78 PHE A C 1
ATOM 594 O O . PHE A 1 78 ? 9.667 -7.750 -11.355 1.00 89.06 78 PHE A O 1
ATOM 601 N N . GLY A 1 79 ? 8.473 -6.016 -12.150 1.00 91.12 79 GLY A N 1
ATOM 602 C CA . GLY A 1 79 ? 7.192 -6.464 -11.616 1.00 91.12 79 GLY A CA 1
ATOM 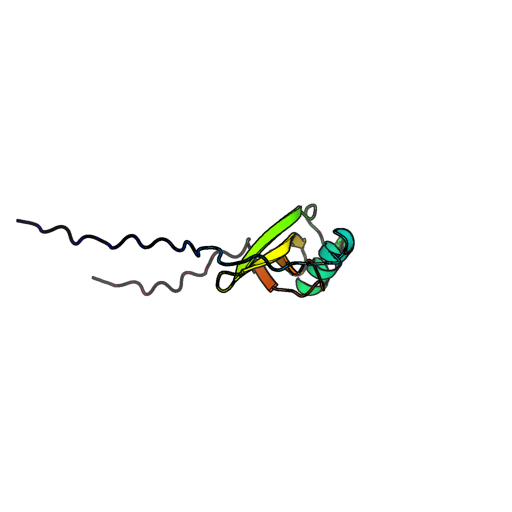603 C C . GLY A 1 79 ? 6.152 -5.353 -11.541 1.00 91.12 79 GLY A C 1
ATOM 604 O O . GLY A 1 79 ? 6.424 -4.184 -11.832 1.00 91.12 79 GLY A O 1
ATOM 605 N N . ALA A 1 80 ? 4.950 -5.745 -11.135 1.00 93.50 80 ALA A N 1
ATOM 606 C CA . ALA A 1 80 ? 3.894 -4.835 -10.722 1.00 93.50 80 ALA A CA 1
ATOM 607 C C . ALA A 1 80 ? 3.719 -5.035 -9.220 1.00 93.50 80 ALA A C 1
ATOM 609 O O . ALA A 1 80 ? 3.385 -6.127 -8.762 1.00 93.50 80 ALA A O 1
ATOM 610 N N . TRP A 1 81 ? 4.015 -4.003 -8.446 1.00 94.50 81 TRP A N 1
ATOM 611 C CA . TRP A 1 81 ? 4.117 -4.110 -7.002 1.00 94.50 81 TRP A CA 1
ATOM 612 C C . TRP A 1 81 ? 2.973 -3.357 -6.349 1.00 94.50 81 TRP A C 1
ATOM 614 O O . TRP A 1 81 ? 2.938 -2.130 -6.376 1.00 94.50 81 TRP A O 1
ATOM 624 N N . GLU A 1 82 ? 2.053 -4.097 -5.746 1.00 95.12 82 GLU A N 1
ATOM 625 C CA . GLU A 1 82 ? 0.980 -3.547 -4.933 1.00 95.12 82 GLU A CA 1
ATOM 626 C C . GLU A 1 82 ? 1.487 -3.352 -3.502 1.00 95.12 82 GLU A C 1
ATOM 628 O O . GLU A 1 82 ? 1.855 -4.307 -2.809 1.00 95.12 82 GLU A O 1
ATOM 633 N N . THR A 1 83 ? 1.513 -2.104 -3.051 1.00 96.00 83 THR A N 1
ATOM 634 C CA . THR A 1 83 ? 1.886 -1.730 -1.689 1.00 96.00 83 THR A CA 1
ATOM 635 C C . THR A 1 83 ? 0.737 -1.041 -0.975 1.00 96.00 83 THR A C 1
ATOM 637 O O . THR A 1 83 ? 0.054 -0.198 -1.551 1.00 96.00 83 THR A O 1
ATOM 640 N N . PHE A 1 84 ? 0.565 -1.362 0.302 1.00 96.31 84 PHE A N 1
ATOM 641 C CA . PHE A 1 84 ? -0.382 -0.714 1.201 1.00 96.31 84 PHE A CA 1
ATOM 642 C C . PHE A 1 84 ? 0.411 0.118 2.197 1.00 96.31 84 PHE A C 1
ATOM 644 O O . PHE A 1 84 ? 1.198 -0.428 2.975 1.00 96.31 84 PHE A O 1
ATOM 651 N N . ILE A 1 85 ? 0.224 1.429 2.153 1.00 96.81 85 ILE A N 1
ATOM 652 C CA . ILE A 1 85 ? 0.934 2.401 2.978 1.00 96.81 85 ILE A CA 1
ATOM 653 C C . ILE A 1 85 ? -0.038 2.961 4.016 1.00 96.81 85 ILE A C 1
ATOM 655 O O . ILE A 1 85 ? -1.091 3.473 3.644 1.00 96.81 85 ILE A O 1
ATOM 659 N N . ASP A 1 86 ? 0.299 2.880 5.303 1.00 95.06 86 ASP A N 1
ATOM 660 C CA . ASP A 1 86 ? -0.477 3.498 6.386 1.00 95.06 86 ASP A CA 1
ATOM 661 C C . ASP A 1 86 ? -0.629 5.000 6.112 1.00 95.06 86 ASP A C 1
ATOM 663 O O . ASP A 1 86 ? 0.361 5.711 5.912 1.00 95.06 86 ASP A O 1
ATOM 667 N N . ALA A 1 87 ? -1.872 5.480 6.066 1.00 95.19 87 ALA A N 1
ATOM 668 C CA . ALA A 1 87 ? -2.152 6.855 5.676 1.00 95.19 87 ALA A CA 1
ATOM 669 C C . ALA A 1 87 ? -1.695 7.889 6.720 1.00 95.19 87 ALA A C 1
ATOM 671 O O . ALA A 1 87 ? -1.530 9.049 6.362 1.00 95.19 87 ALA A O 1
ATOM 672 N N . GLU A 1 88 ? -1.483 7.504 7.980 1.00 94.25 88 GLU A N 1
ATOM 673 C CA . GLU A 1 88 ? -1.083 8.402 9.072 1.00 94.25 88 GLU A CA 1
ATOM 674 C C . GLU A 1 88 ? 0.424 8.670 9.067 1.00 94.25 88 GLU A C 1
ATOM 676 O O . GLU A 1 88 ? 0.871 9.812 9.137 1.00 94.25 88 GLU A O 1
ATOM 681 N N . ASN A 1 89 ? 1.221 7.603 8.984 1.00 92.94 89 ASN A N 1
ATOM 682 C CA . ASN A 1 89 ? 2.674 7.656 9.202 1.00 92.94 89 ASN A CA 1
ATOM 683 C C . ASN A 1 89 ? 3.494 7.199 7.984 1.00 92.94 89 ASN A C 1
ATOM 685 O O . ASN A 1 89 ? 4.724 7.325 7.954 1.00 92.94 89 ASN A O 1
ATOM 689 N N . GLY A 1 90 ? 2.835 6.674 6.952 1.00 93.88 90 GLY A N 1
ATOM 690 C CA . GLY A 1 90 ? 3.490 6.207 5.743 1.00 93.88 90 GLY A CA 1
ATOM 691 C C . GLY A 1 90 ? 4.309 4.933 5.920 1.00 93.88 90 GLY A C 1
ATOM 692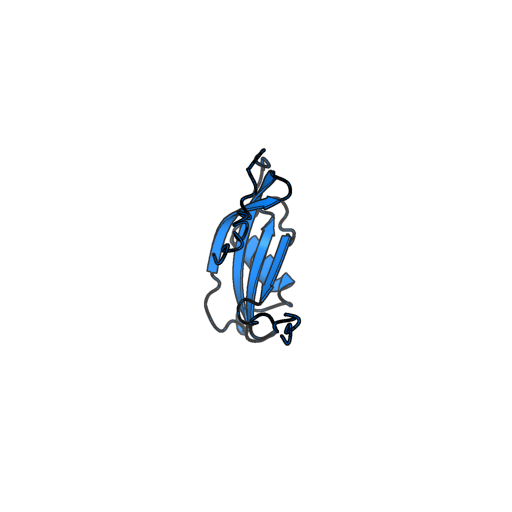 O O . GLY A 1 90 ? 5.285 4.746 5.192 1.00 93.88 90 GLY A O 1
ATOM 693 N N . LYS A 1 91 ? 3.974 4.098 6.906 1.00 95.12 91 LYS A N 1
ATOM 694 C CA . LYS A 1 91 ? 4.580 2.780 7.113 1.00 95.12 91 LYS A CA 1
ATOM 695 C C . LYS A 1 91 ? 4.038 1.783 6.088 1.00 95.12 91 LYS A C 1
ATOM 697 O O . LYS A 1 91 ? 2.844 1.764 5.807 1.00 95.12 91 LYS A O 1
ATOM 702 N N . LEU A 1 92 ? 4.903 0.912 5.574 1.00 95.44 92 LEU A N 1
ATOM 703 C CA . LEU A 1 92 ? 4.483 -0.231 4.766 1.00 95.44 92 LEU A CA 1
ATOM 704 C C . LEU A 1 92 ? 3.693 -1.233 5.621 1.00 95.44 92 LEU A C 1
ATOM 706 O O . LEU A 1 92 ? 4.218 -1.764 6.600 1.00 95.44 92 LEU A O 1
ATOM 710 N N . ILE A 1 93 ? 2.453 -1.500 5.224 1.00 93.88 93 ILE A N 1
ATOM 711 C CA . ILE A 1 93 ? 1.593 -2.534 5.810 1.00 93.88 93 ILE A CA 1
ATOM 712 C C . ILE A 1 93 ? 1.752 -3.845 5.042 1.00 93.88 93 ILE A C 1
ATOM 714 O O . ILE A 1 93 ? 1.977 -4.898 5.630 1.00 93.88 93 ILE A O 1
ATOM 718 N N . LYS A 1 94 ? 1.682 -3.784 3.709 1.00 92.31 94 LYS A N 1
ATOM 719 C CA . LYS A 1 94 ? 1.735 -4.967 2.844 1.00 92.31 94 LYS A CA 1
ATOM 720 C C . LYS A 1 94 ? 2.413 -4.633 1.519 1.00 92.31 94 LYS A C 1
ATOM 722 O O . LYS A 1 94 ? 2.246 -3.528 1.014 1.00 92.31 94 LYS A O 1
ATOM 727 N N . LYS A 1 95 ? 3.161 -5.589 0.964 1.00 93.75 95 LYS A N 1
ATOM 728 C CA . LYS A 1 95 ? 3.803 -5.533 -0.359 1.00 93.75 95 LYS A CA 1
ATOM 729 C C . LYS A 1 95 ? 3.580 -6.862 -1.071 1.00 93.75 95 LYS A C 1
ATOM 731 O O . LYS A 1 95 ? 3.893 -7.906 -0.502 1.00 93.75 95 LYS A O 1
ATOM 736 N N . VAL A 1 96 ? 3.069 -6.822 -2.296 1.00 92.12 96 VAL A N 1
ATOM 737 C CA . VAL A 1 96 ? 2.816 -8.006 -3.126 1.00 92.12 96 VAL A CA 1
ATOM 738 C C . VAL A 1 96 ? 3.265 -7.724 -4.553 1.00 92.12 96 VAL A C 1
ATOM 740 O O . VAL A 1 96 ? 2.954 -6.673 -5.100 1.00 92.12 96 VAL A O 1
ATOM 743 N N . ASP A 1 97 ? 3.984 -8.665 -5.158 1.00 91.75 97 ASP A N 1
ATOM 744 C CA . ASP A 1 97 ? 4.179 -8.682 -6.607 1.00 91.75 97 ASP A CA 1
ATOM 745 C C . ASP A 1 97 ? 2.949 -9.331 -7.250 1.00 91.75 97 ASP A C 1
ATOM 747 O O . ASP A 1 97 ? 2.753 -10.541 -7.125 1.00 91.75 97 ASP A O 1
ATOM 751 N N . ILE A 1 98 ? 2.099 -8.534 -7.898 1.00 89.38 98 ILE A N 1
ATOM 752 C CA . ILE A 1 98 ? 0.859 -9.029 -8.517 1.00 89.38 98 ILE A CA 1
ATOM 753 C C . ILE A 1 98 ? 1.115 -9.738 -9.853 1.00 89.38 98 ILE A C 1
ATOM 755 O O . ILE A 1 98 ? 0.255 -10.484 -10.324 1.00 89.38 98 ILE A O 1
ATOM 759 N N . ASN A 1 99 ? 2.302 -9.566 -10.446 1.00 85.56 99 ASN A N 1
ATOM 760 C CA . ASN A 1 99 ? 2.707 -10.316 -11.635 1.00 85.56 99 ASN A CA 1
ATOM 761 C C . ASN A 1 99 ? 3.210 -11.718 -11.269 1.00 85.56 99 ASN A C 1
ATOM 763 O O . ASN A 1 99 ? 3.145 -12.640 -12.091 1.00 85.56 99 ASN A O 1
ATOM 767 N N . ARG A 1 100 ? 3.677 -11.914 -10.030 1.00 75.56 100 ARG A N 1
ATOM 768 C CA . ARG A 1 100 ? 4.114 -13.218 -9.540 1.00 75.56 100 ARG A CA 1
ATOM 769 C C . ARG A 1 100 ? 2.912 -14.044 -9.090 1.00 75.56 100 ARG A C 1
ATOM 771 O O . ARG A 1 100 ? 2.427 -13.938 -7.967 1.00 75.56 100 ARG A O 1
ATOM 778 N N . LYS A 1 101 ? 2.431 -14.914 -9.981 1.00 62.44 101 LYS A N 1
ATOM 779 C CA . LYS A 1 101 ? 1.463 -15.956 -9.610 1.00 62.44 101 LYS A CA 1
ATOM 780 C C . LYS A 1 101 ? 2.090 -16.866 -8.552 1.00 62.44 101 LYS A C 1
ATOM 782 O O . LYS A 1 101 ? 3.274 -17.182 -8.641 1.00 62.44 101 LYS A O 1
ATOM 787 N N . ALA A 1 102 ? 1.293 -17.286 -7.569 1.00 56.09 102 ALA A N 1
ATOM 788 C CA . ALA A 1 102 ? 1.713 -18.263 -6.575 1.00 56.09 102 ALA A CA 1
ATOM 789 C C . ALA A 1 102 ? 2.308 -19.492 -7.282 1.00 56.09 102 ALA A C 1
ATOM 791 O O . ALA A 1 102 ? 1.621 -20.163 -8.053 1.00 56.09 102 ALA A O 1
ATOM 792 N N . GLU A 1 103 ? 3.584 -19.780 -7.027 1.00 51.19 103 GLU A N 1
ATOM 793 C CA . GLU A 1 103 ? 4.154 -21.100 -7.277 1.00 51.19 103 GLU A CA 1
ATOM 794 C C . GLU A 1 103 ? 3.376 -22.049 -6.358 1.00 51.19 103 GLU A C 1
ATOM 796 O O . GLU A 1 103 ? 3.584 -22.060 -5.147 1.00 51.19 103 GLU A O 1
ATOM 801 N N . GLY A 1 104 ? 2.353 -22.718 -6.897 1.00 45.69 104 GLY A N 1
ATOM 802 C CA . GLY A 1 104 ? 1.407 -23.488 -6.100 1.00 45.69 104 GLY A CA 1
ATOM 803 C C . GLY A 1 104 ? 2.129 -24.518 -5.233 1.00 45.69 104 GLY A C 1
ATOM 804 O O . GLY A 1 104 ? 2.607 -25.525 -5.738 1.00 45.69 104 GLY A O 1
ATOM 805 N N . THR A 1 105 ? 2.155 -24.310 -3.917 1.00 51.09 105 THR A N 1
ATOM 806 C CA . THR A 1 105 ? 2.609 -25.302 -2.928 1.00 51.09 105 THR A CA 1
ATOM 807 C C . THR A 1 105 ? 1.474 -26.243 -2.517 1.00 51.09 105 THR A C 1
ATOM 809 O O . THR A 1 105 ? 1.437 -26.762 -1.400 1.00 51.09 105 THR A O 1
ATOM 812 N N . GLY A 1 106 ? 0.517 -26.480 -3.418 1.00 47.16 106 GLY A N 1
ATOM 813 C CA . GLY A 1 106 ? -0.519 -27.476 -3.201 1.00 47.16 106 GLY A CA 1
ATOM 814 C C . GLY A 1 106 ? 0.123 -28.857 -3.162 1.00 47.16 106 GLY A C 1
ATOM 815 O O . GLY A 1 106 ? 0.644 -29.325 -4.173 1.00 47.16 106 GLY A O 1
ATOM 816 N N . LYS A 1 107 ? 0.088 -29.528 -2.004 1.00 53.44 107 LYS A N 1
ATOM 817 C CA . LYS A 1 107 ? 0.339 -30.972 -1.947 1.00 53.44 107 LYS A CA 1
ATOM 818 C C . LYS A 1 107 ? -0.665 -31.638 -2.883 1.00 53.44 107 LYS A C 1
ATOM 820 O O . LYS A 1 107 ? -1.857 -31.668 -2.585 1.00 53.44 107 LYS A O 1
ATOM 825 N N . VAL A 1 108 ? -0.180 -32.150 -4.010 1.00 51.19 108 VAL A N 1
ATOM 826 C CA . VAL A 1 108 ? -0.951 -33.030 -4.885 1.00 51.19 108 VAL A CA 1
ATOM 827 C C . VAL A 1 108 ? -1.282 -34.268 -4.059 1.00 51.19 108 VAL A C 1
ATOM 829 O O . VAL A 1 108 ? -0.410 -35.084 -3.770 1.00 51.19 108 VAL A O 1
ATOM 832 N N . PHE A 1 109 ? -2.529 -34.369 -3.605 1.00 45.31 109 PHE A N 1
ATOM 833 C CA . PHE A 1 109 ? -3.051 -35.612 -3.057 1.00 45.31 109 PHE A CA 1
ATOM 834 C C . PHE A 1 109 ? -3.209 -36.563 -4.248 1.00 45.31 109 PHE A C 1
ATOM 836 O O . PHE A 1 109 ? -4.089 -36.361 -5.083 1.00 45.31 109 PHE A O 1
ATOM 843 N N . LEU A 1 110 ? -2.300 -37.532 -4.378 1.00 42.09 110 LEU A N 1
ATOM 844 C CA . LEU A 1 110 ? -2.469 -38.656 -5.299 1.00 42.09 110 LEU A CA 1
ATOM 845 C C . LEU A 1 110 ? -3.516 -39.600 -4.677 1.00 42.09 110 LEU A C 1
ATOM 847 O O . LEU A 1 110 ? -3.273 -40.059 -3.557 1.00 42.09 110 LEU A O 1
ATOM 851 N N . PRO A 1 111 ? -4.680 -39.811 -5.322 1.00 60.88 111 PRO A N 1
ATOM 852 C CA . PRO A 1 111 ? -5.673 -40.787 -4.875 1.00 60.88 111 PRO A CA 1
ATOM 853 C C . PRO A 1 111 ? -5.168 -42.228 -4.998 1.00 60.88 111 PRO A C 1
ATOM 855 O O . PRO A 1 111 ? -4.312 -42.491 -5.876 1.00 60.88 111 PRO A O 1
#

Secondary structure (DSSP, 8-state):
------------PPP--EE---S----HHHHHHHHHHHHHS--GGGBSSPPEEEEEEEEETTEEEEEEEEEEEEETTEEEEEEEEETTT--EEEEEESSS-----------

InterPro domains:
  IPR025711 PepSY domain [PF03413] (25-95)
  IPR050728 Extracellular Zinc Metalloprotease M4 [PTHR33794] (3-109)